Protein AF-A0ABD6EY58-F1 (afdb_monomer)

pLDDT: mean 73.28, std 9.37, range [47.41, 86.25]

Sequence (114 aa):
TVTTVSRSEKFYECCPEPYPDLKFYLHIRRRTLYYGFNLIMPCILTTMMTLLGFTLPPDAGEKITLQITVLLSICFFLSIVSEMSPPTSEAVPLLGLLLTWFILLVIQRHRSGI

Radius of gyration: 24.65 Å; Cα contacts (8 Å, |Δi|>4): 50; chains: 1; bounding box: 62×24×59 Å

Nearest PDB structures (foldseek):
  7kox-assembly1_A  TM=7.055E-01  e=1.934E-06  Homo sapiens
  8v8c-assembly1_E  TM=6.965E-01  e=2.067E-06  Homo sapiens
  8rh9-assembly1_A  TM=7.371E-01  e=2.759E-01  Homo sapiens
  8oq6-assembly1_A  TM=5.939E-01  e=2.113E-01  Homo sapiens
  8ied-assembly1_A  TM=3.066E-01  e=1.196E+00  Homo sapiens

Mean predicted aligned error: 12.39 Å

Foldseek 3Di:
DDWDWDWDWDDDPVDPDIDIDIDTDDDDDDPCVVVVVLVVVLVVVVVVLVVVLVVDDPPDPVNVVVVVVSVVVVVVSLVVVCVVDDPDVVSVVVVVVVVVVSVVVVVVVVVVVD

Solvent-accessible surface area (backbone atoms only — not comparable to full-atom values): 7000 Å² total; per-residue (Å²): 127,66,68,56,75,46,81,45,73,47,74,49,99,89,48,98,59,78,45,79,43,80,46,76,44,78,68,78,80,79,78,55,65,67,61,49,53,63,58,47,52,57,54,54,52,51,53,53,51,52,54,53,61,68,75,50,72,86,88,47,72,62,62,58,55,54,50,52,55,51,51,52,54,50,50,55,54,48,51,55,51,53,74,76,39,76,99,52,83,71,61,60,58,55,52,53,49,53,54,50,50,52,52,47,52,52,52,54,50,60,66,68,71,111

InterPro domains:
  IPR006029 Neurotransmitter-gated ion-channel transmembrane domain [PF02932] (39-106)
  IPR006201 Neurotransmitter-gated ion-channel [PTHR18945] (10-106)
  IPR036719 Neurotransmitter-gated ion-channel transmembrane domain superfamily [SSF90112] (32-106)
  IPR036734 Neurotransmitter-gated ion-channel ligand-binding domain superfamily [G3DSA:2.70.170.10] (1-32)
  IPR038050 Neuronal acetylcholine receptor [G3DSA:1.20.58.390] (33-109)

Secondary structure (DSSP, 8-state):
--EEEEEEEE--TT-SSPEEEEEEEE-----THHHHHHHHHHHHHHHHHHHHHHHS-TT-THHHHHHHHHHHHHHHHHHHHHHHS---TTHHHHHHHHHHHHHHHHHHHHHT--

Structure (mmCIF, N/CA/C/O backbone):
data_AF-A0ABD6EY58-F1
#
_entry.id   AF-A0ABD6EY58-F1
#
loop_
_atom_site.group_PDB
_atom_site.id
_atom_site.type_symbol
_atom_site.label_atom_id
_atom_site.label_alt_id
_atom_site.label_comp_id
_atom_site.label_asym_id
_atom_site.label_entity_id
_atom_site.label_seq_id
_atom_site.pdbx_PDB_ins_code
_atom_site.Cartn_x
_atom_site.Cartn_y
_atom_site.Cartn_z
_atom_site.occupancy
_atom_site.B_iso_or_equiv
_atom_site.auth_seq_id
_atom_site.auth_comp_id
_atom_site.auth_asym_id
_atom_site.auth_atom_id
_atom_site.pdbx_PDB_model_num
ATOM 1 N N . THR A 1 1 ? 8.009 -5.800 -26.352 1.00 49.69 1 THR A N 1
ATOM 2 C CA . THR A 1 1 ? 8.941 -4.856 -25.705 1.00 49.69 1 THR A CA 1
ATOM 3 C C . THR A 1 1 ? 9.647 -4.120 -26.818 1.00 49.69 1 THR A C 1
ATOM 5 O O . THR A 1 1 ? 10.316 -4.777 -27.599 1.00 49.69 1 THR A O 1
ATOM 8 N N . VAL A 1 2 ? 9.386 -2.824 -26.997 1.00 56.19 2 VAL A N 1
ATOM 9 C CA . VAL A 1 2 ? 10.031 -2.018 -28.047 1.00 56.19 2 VAL A CA 1
ATOM 10 C C . VAL A 1 2 ? 11.301 -1.435 -27.441 1.00 56.19 2 VAL A C 1
ATOM 12 O O . VAL A 1 2 ? 11.217 -0.713 -26.450 1.00 56.19 2 VAL A O 1
ATOM 15 N N . THR A 1 3 ? 12.459 -1.796 -27.986 1.00 62.47 3 THR A N 1
ATOM 16 C CA . THR A 1 3 ? 13.756 -1.217 -27.623 1.00 62.47 3 THR A CA 1
ATOM 17 C C . THR A 1 3 ? 14.144 -0.220 -28.703 1.00 62.47 3 THR A C 1
ATOM 19 O O . THR A 1 3 ? 14.640 -0.609 -29.759 1.00 62.47 3 THR A O 1
ATOM 22 N N . THR A 1 4 ? 13.868 1.063 -28.483 1.00 68.94 4 THR A N 1
ATOM 23 C CA . THR A 1 4 ? 14.364 2.127 -29.360 1.00 68.94 4 THR A CA 1
ATOM 24 C C . THR A 1 4 ? 15.864 2.291 -29.112 1.00 68.94 4 THR A C 1
ATOM 26 O O . THR A 1 4 ? 16.298 2.518 -27.981 1.00 68.94 4 THR A O 1
ATOM 29 N N . VAL A 1 5 ? 16.662 2.101 -30.165 1.00 69.56 5 VAL A N 1
ATOM 30 C CA . VAL A 1 5 ? 18.124 2.236 -30.131 1.00 69.56 5 VAL A CA 1
ATOM 31 C C . VAL A 1 5 ? 18.472 3.622 -30.652 1.00 69.56 5 VAL A C 1
ATOM 33 O O . VAL A 1 5 ? 18.242 3.913 -31.822 1.00 69.56 5 VAL A O 1
ATOM 36 N N . SER A 1 6 ? 19.006 4.482 -29.785 1.00 75.94 6 SER A N 1
ATOM 37 C CA . SER A 1 6 ? 19.521 5.794 -30.182 1.00 75.94 6 SER A CA 1
ATOM 38 C C . SER A 1 6 ? 21.044 5.739 -30.169 1.00 75.94 6 SER A C 1
ATOM 40 O O . SER A 1 6 ? 21.644 5.573 -29.105 1.00 75.94 6 SER A O 1
ATOM 42 N N . ARG A 1 7 ? 21.670 5.874 -31.343 1.00 80.12 7 ARG A N 1
ATOM 43 C CA . ARG A 1 7 ? 23.119 6.082 -31.456 1.00 80.12 7 ARG A CA 1
ATOM 44 C C . ARG A 1 7 ? 23.408 7.562 -31.224 1.00 80.12 7 ARG A C 1
ATOM 46 O O . ARG A 1 7 ? 22.807 8.411 -31.876 1.00 80.12 7 ARG A O 1
ATOM 53 N N . SER A 1 8 ? 24.291 7.852 -30.285 1.00 78.25 8 SER A N 1
ATOM 54 C CA . SER A 1 8 ? 24.808 9.183 -29.987 1.00 78.25 8 SER A CA 1
ATOM 55 C C . SER A 1 8 ? 26.334 9.118 -30.076 1.00 78.25 8 SER A C 1
ATOM 57 O O . SER A 1 8 ? 26.923 8.049 -29.937 1.00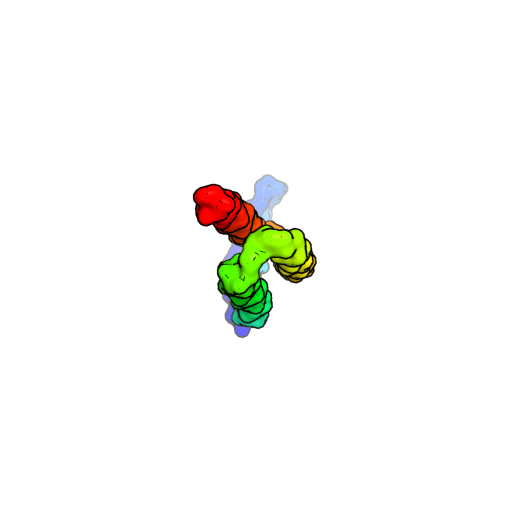 78.25 8 SER A O 1
ATOM 59 N N . GLU A 1 9 ? 26.976 10.233 -30.390 1.00 79.50 9 GLU A N 1
ATOM 60 C CA . GLU A 1 9 ? 28.432 10.356 -30.346 1.00 79.50 9 GLU A CA 1
ATOM 61 C C . GLU A 1 9 ? 28.740 11.517 -29.413 1.00 79.50 9 GLU A C 1
ATOM 63 O O . GLU A 1 9 ? 28.276 12.640 -29.630 1.00 79.50 9 GLU A O 1
ATOM 68 N 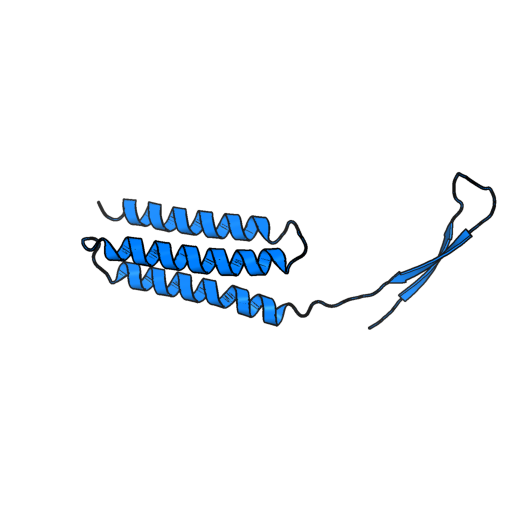N . LYS A 1 10 ? 29.454 11.231 -28.324 1.00 80.56 10 LYS A N 1
ATOM 69 C CA . LYS A 1 10 ? 29.783 12.221 -27.302 1.00 80.56 10 LYS A CA 1
ATOM 70 C C . LYS A 1 10 ? 31.275 12.505 -27.303 1.00 80.56 10 LYS A C 1
ATOM 72 O O . LYS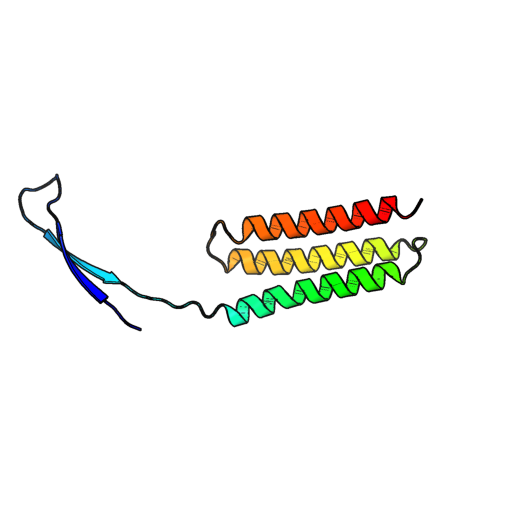 A 1 10 ? 32.097 11.592 -27.276 1.00 80.56 10 LYS A O 1
ATOM 77 N N . PHE A 1 11 ? 31.596 13.791 -27.269 1.00 81.62 11 PHE A N 1
ATOM 78 C CA . PHE A 1 11 ? 32.918 14.275 -26.901 1.00 81.62 11 PHE A CA 1
ATOM 79 C C . PHE A 1 11 ? 32.957 14.473 -25.391 1.00 81.62 11 PHE A C 1
ATOM 81 O O . PHE A 1 11 ? 32.086 15.136 -24.823 1.00 81.62 11 PHE A O 1
ATOM 88 N N . TYR A 1 12 ? 33.948 13.870 -24.746 1.00 81.88 12 TYR A N 1
ATOM 89 C CA . TYR A 1 12 ? 34.188 14.027 -23.318 1.00 81.88 12 TYR A CA 1
ATOM 90 C C . TYR A 1 12 ? 35.288 15.065 -23.103 1.00 81.88 12 TYR A C 1
ATOM 92 O O . TYR A 1 12 ? 36.241 15.123 -23.870 1.00 81.88 12 TYR A O 1
ATOM 100 N N . GLU A 1 13 ? 35.188 15.856 -22.034 1.00 80.81 13 GLU A N 1
ATOM 101 C CA . GLU A 1 13 ? 36.163 16.915 -21.713 1.00 80.81 13 GLU A CA 1
ATOM 102 C C . GLU A 1 13 ? 37.604 16.395 -21.550 1.00 80.81 13 GLU A C 1
ATOM 104 O O . GLU A 1 13 ? 38.553 17.167 -21.646 1.00 80.81 13 GLU A O 1
ATOM 109 N N . CYS A 1 14 ? 37.784 15.089 -21.329 1.00 83.44 14 CYS A N 1
ATOM 110 C CA . CYS A 1 14 ? 39.092 14.471 -21.145 1.00 83.44 14 CYS A CA 1
ATOM 111 C C . CYS A 1 14 ? 39.874 14.214 -22.444 1.00 83.44 14 CYS A C 1
ATOM 113 O O . CYS A 1 14 ? 41.098 14.116 -22.368 1.00 83.44 14 CYS A O 1
ATOM 115 N N . CYS A 1 15 ? 39.225 14.068 -23.611 1.00 79.00 15 CYS A N 1
ATOM 116 C CA . CYS A 1 15 ? 39.907 13.697 -24.860 1.00 79.00 15 CYS A CA 1
ATOM 117 C C . CYS A 1 15 ? 39.228 14.290 -26.114 1.00 79.00 15 CYS A C 1
ATOM 119 O O . CYS A 1 15 ? 37.999 14.333 -26.180 1.00 79.00 15 CYS A O 1
ATOM 121 N N . PRO A 1 16 ? 40.004 14.686 -27.142 1.00 78.88 16 PRO A N 1
ATOM 122 C CA . PRO A 1 16 ? 39.492 15.247 -28.391 1.00 78.88 16 PRO A CA 1
ATOM 123 C C . PRO A 1 16 ? 39.013 14.191 -29.403 1.00 78.88 16 PRO A C 1
ATOM 125 O O . PRO A 1 16 ? 38.769 14.544 -30.553 1.00 78.88 16 PRO A O 1
ATOM 128 N N . GLU A 1 17 ? 38.886 12.912 -29.033 1.00 81.69 17 GLU A N 1
ATOM 129 C CA . GLU A 1 17 ? 38.304 11.884 -29.905 1.00 81.69 17 GLU A CA 1
ATOM 130 C C . GLU A 1 17 ? 36.803 11.647 -29.617 1.00 81.69 17 GLU A C 1
ATOM 132 O O . GLU A 1 17 ? 36.400 11.589 -28.450 1.00 81.69 17 GLU A O 1
ATOM 137 N N . PRO A 1 18 ? 35.957 11.472 -30.655 1.00 81.88 18 PRO A N 1
ATOM 138 C CA . PRO A 1 18 ? 34.547 11.128 -30.484 1.00 81.88 18 PRO A CA 1
ATOM 139 C C . PRO A 1 18 ? 34.375 9.678 -30.018 1.00 81.88 18 PRO A C 1
ATOM 141 O O . PRO A 1 18 ? 34.826 8.746 -30.687 1.00 81.88 18 PRO A O 1
ATOM 144 N N . TYR A 1 19 ? 33.643 9.476 -28.919 1.00 81.25 19 TYR A N 1
ATOM 145 C CA . TYR A 1 19 ? 33.276 8.143 -28.437 1.00 81.25 19 TYR A CA 1
ATOM 146 C C . TYR A 1 19 ? 31.808 7.840 -28.788 1.00 81.25 19 TYR A C 1
ATOM 148 O O . TYR A 1 19 ? 30.911 8.566 -28.343 1.00 81.25 19 TYR A O 1
ATOM 156 N N . PRO A 1 20 ? 31.525 6.786 -29.579 1.00 82.56 20 PRO A N 1
ATOM 157 C CA . PRO A 1 20 ? 30.157 6.404 -29.908 1.00 82.56 20 PRO A CA 1
ATOM 158 C C . PRO A 1 20 ? 29.464 5.729 -28.716 1.00 82.56 20 PRO A C 1
ATOM 160 O O . PRO A 1 20 ? 29.939 4.720 -28.196 1.00 82.56 20 PRO A O 1
ATOM 163 N N . ASP A 1 21 ? 28.305 6.255 -28.315 1.00 80.44 21 ASP A N 1
ATOM 164 C CA . ASP A 1 21 ? 27.440 5.707 -27.275 1.00 80.44 21 ASP A CA 1
ATOM 165 C C . ASP A 1 21 ? 26.124 5.152 -27.853 1.00 80.44 21 ASP A C 1
ATOM 167 O O . ASP A 1 21 ? 25.387 5.811 -28.588 1.00 80.44 21 ASP A O 1
ATOM 171 N N . LEU A 1 22 ? 25.811 3.899 -27.515 1.00 83.75 22 LEU A N 1
ATOM 172 C CA . LEU A 1 22 ? 24.558 3.235 -27.883 1.00 83.75 22 LEU A CA 1
ATOM 173 C C . LEU A 1 22 ? 23.626 3.223 -26.671 1.00 83.75 22 LEU A C 1
ATOM 175 O O . LEU A 1 22 ? 23.871 2.513 -25.695 1.00 83.75 22 LEU A O 1
ATOM 179 N N . LYS A 1 23 ? 22.541 4.000 -26.731 1.00 81.12 23 LYS A N 1
ATOM 180 C CA . LYS A 1 23 ? 21.521 4.029 -25.678 1.00 81.12 23 LYS A CA 1
ATOM 181 C C . LYS A 1 23 ? 20.339 3.152 -26.057 1.00 81.12 23 LYS A C 1
ATOM 183 O O . LYS A 1 23 ? 19.669 3.392 -27.063 1.00 81.12 23 LYS A O 1
ATOM 188 N N . PHE A 1 24 ? 20.063 2.166 -25.212 1.00 81.06 24 PHE A N 1
ATOM 189 C CA . PHE A 1 24 ? 18.914 1.277 -25.334 1.00 81.06 24 PHE A CA 1
ATOM 190 C C . PHE A 1 24 ? 17.813 1.735 -24.378 1.00 81.06 24 PHE A C 1
ATOM 192 O O . PHE A 1 24 ? 17.990 1.703 -23.160 1.00 81.06 24 PHE A O 1
ATOM 199 N N . TYR A 1 25 ? 16.667 2.148 -24.915 1.00 75.19 25 TYR A N 1
ATOM 200 C CA . TYR A 1 25 ? 15.513 2.522 -24.099 1.00 75.19 25 TYR A CA 1
ATOM 201 C C . TYR A 1 25 ? 14.594 1.314 -23.909 1.00 75.19 25 TYR A C 1
ATOM 203 O O . TYR A 1 25 ? 13.937 0.852 -24.841 1.00 75.19 25 TYR A O 1
ATOM 211 N N . LEU A 1 26 ? 14.557 0.785 -22.684 1.00 74.81 26 LEU A N 1
ATOM 212 C CA . LEU A 1 26 ? 13.678 -0.315 -22.290 1.00 74.81 26 LEU A CA 1
ATOM 213 C C . LEU A 1 26 ? 12.380 0.240 -21.696 1.00 74.81 26 LEU A C 1
ATOM 215 O O . LEU A 1 26 ? 12.324 0.638 -20.533 1.00 74.81 26 LEU A O 1
ATOM 219 N N . HIS A 1 27 ? 11.302 0.223 -22.481 1.00 70.06 27 HIS A N 1
ATOM 220 C CA . HIS A 1 27 ? 9.966 0.526 -21.970 1.00 70.06 27 HIS A CA 1
ATOM 221 C C . HIS A 1 27 ? 9.393 -0.680 -21.209 1.00 70.06 27 HIS A C 1
ATOM 223 O O . HIS A 1 27 ? 8.755 -1.565 -21.785 1.00 70.06 27 HIS A O 1
ATOM 229 N N . ILE A 1 28 ? 9.622 -0.714 -19.893 1.00 71.25 28 ILE A N 1
ATOM 230 C CA . ILE A 1 28 ? 9.059 -1.714 -18.978 1.00 71.25 28 ILE A CA 1
ATOM 231 C C . ILE A 1 28 ? 7.697 -1.213 -18.481 1.00 71.25 28 ILE A C 1
ATOM 233 O O . ILE A 1 28 ? 7.614 -0.246 -17.725 1.00 71.25 28 ILE A O 1
ATOM 237 N N . ARG A 1 29 ? 6.604 -1.875 -18.881 1.00 66.06 29 ARG A N 1
ATOM 238 C CA . ARG A 1 29 ? 5.261 -1.566 -18.366 1.00 66.06 29 ARG A CA 1
ATOM 239 C C . ARG A 1 29 ? 5.012 -2.364 -17.082 1.00 66.06 29 ARG A C 1
ATOM 241 O O . ARG A 1 29 ? 4.811 -3.576 -17.144 1.00 66.06 29 ARG A O 1
ATOM 248 N N . ARG A 1 30 ? 4.996 -1.705 -15.918 1.00 64.94 30 ARG A N 1
ATOM 249 C CA . ARG A 1 30 ? 4.563 -2.338 -14.658 1.00 64.94 30 ARG A CA 1
ATOM 250 C C . ARG A 1 30 ? 3.077 -2.700 -14.754 1.00 64.94 30 ARG A C 1
ATOM 252 O O . ARG A 1 30 ? 2.242 -1.827 -14.976 1.00 64.94 30 ARG A O 1
ATOM 259 N N . ARG A 1 31 ? 2.728 -3.979 -14.574 1.00 63.25 31 ARG A N 1
ATOM 260 C CA . ARG A 1 31 ? 1.334 -4.405 -14.364 1.00 63.25 31 ARG A CA 1
ATOM 261 C C . ARG A 1 31 ? 0.973 -4.182 -12.893 1.00 63.25 31 ARG A C 1
ATOM 263 O O . ARG A 1 31 ? 1.090 -5.084 -12.075 1.00 63.25 31 ARG A O 1
ATOM 270 N N . THR A 1 32 ? 0.556 -2.963 -12.561 1.00 60.59 32 THR A N 1
ATOM 271 C CA . THR A 1 32 ? 0.210 -2.530 -11.194 1.00 60.59 32 THR A CA 1
ATOM 272 C C . THR A 1 32 ? -1.092 -3.128 -10.657 1.00 60.59 32 THR A C 1
ATOM 274 O O . THR A 1 32 ? -1.364 -2.984 -9.474 1.00 60.59 32 THR A O 1
ATOM 277 N N . LEU A 1 33 ? -1.885 -3.825 -11.480 1.00 61.72 33 LEU A N 1
ATOM 278 C CA . LEU A 1 33 ? -3.199 -4.355 -11.089 1.00 61.72 33 LEU A CA 1
ATOM 279 C C . LEU A 1 33 ? -3.148 -5.303 -9.882 1.00 61.72 33 LEU A C 1
ATOM 281 O O . LEU A 1 33 ? -3.998 -5.199 -9.005 1.00 61.72 33 LEU A O 1
ATOM 285 N N . TYR A 1 34 ? -2.145 -6.181 -9.801 1.00 64.94 34 TYR A N 1
ATOM 286 C CA . TYR A 1 34 ? -2.025 -7.126 -8.682 1.00 64.94 34 TYR A CA 1
ATOM 287 C C . TYR A 1 34 ? -1.627 -6.418 -7.375 1.00 64.94 34 TYR A C 1
ATOM 289 O O . TYR A 1 34 ? -2.163 -6.708 -6.310 1.00 64.94 34 TYR A O 1
ATOM 297 N N . TYR A 1 35 ? -0.746 -5.415 -7.470 1.00 68.00 35 TYR A N 1
ATOM 298 C CA . TYR A 1 35 ? -0.377 -4.548 -6.345 1.00 68.00 35 TYR A CA 1
ATOM 299 C C . TYR A 1 35 ? -1.531 -3.638 -5.903 1.00 68.00 35 TYR A C 1
ATOM 301 O O . TYR A 1 35 ? -1.731 -3.432 -4.711 1.00 68.00 35 TYR A O 1
ATOM 309 N N . GLY A 1 36 ? -2.315 -3.128 -6.853 1.00 71.00 36 GLY A N 1
ATOM 310 C CA . GLY A 1 36 ? -3.500 -2.316 -6.588 1.00 71.00 36 GLY A CA 1
ATOM 311 C C . GLY A 1 36 ? -4.590 -3.105 -5.866 1.00 71.00 36 GLY A C 1
ATOM 312 O O . GLY A 1 36 ? -5.136 -2.616 -4.886 1.00 71.00 36 GLY A O 1
ATOM 313 N N . PHE A 1 37 ? -4.852 -4.351 -6.272 1.00 77.19 37 PHE A N 1
ATOM 314 C CA . PHE A 1 37 ? -5.775 -5.240 -5.552 1.00 77.19 37 PHE A CA 1
ATOM 315 C C . PHE A 1 37 ? -5.334 -5.492 -4.108 1.00 77.19 37 PHE A C 1
ATOM 317 O O . PHE A 1 37 ? -6.142 -5.406 -3.184 1.00 77.19 37 PHE A O 1
ATOM 324 N N . ASN A 1 38 ? -4.036 -5.717 -3.914 1.00 75.38 38 ASN A N 1
ATOM 325 C CA . ASN A 1 38 ? -3.420 -5.859 -2.601 1.00 75.38 38 ASN A CA 1
ATOM 326 C C . ASN A 1 38 ? -3.597 -4.598 -1.725 1.00 75.38 38 ASN A C 1
ATOM 328 O O . ASN A 1 38 ? -3.811 -4.725 -0.527 1.00 75.38 38 ASN A O 1
ATOM 332 N N . LEU A 1 39 ? -3.612 -3.395 -2.310 1.00 75.19 39 LEU A N 1
ATOM 333 C CA . LEU A 1 39 ? -3.908 -2.132 -1.613 1.00 75.19 39 LEU A CA 1
ATOM 334 C C . LEU A 1 39 ? -5.410 -1.875 -1.377 1.00 75.19 39 LEU A C 1
ATOM 336 O O . LEU A 1 39 ? -5.764 -1.135 -0.465 1.00 75.19 39 LEU A O 1
ATOM 340 N N . ILE A 1 40 ? -6.309 -2.480 -2.155 1.00 80.62 40 ILE A N 1
ATOM 341 C CA . ILE A 1 40 ? -7.766 -2.328 -1.982 1.00 80.62 40 ILE A CA 1
ATOM 342 C C . ILE A 1 40 ? -8.275 -3.138 -0.779 1.00 80.62 40 ILE A C 1
ATOM 344 O O . ILE A 1 40 ? -9.155 -2.674 -0.052 1.00 80.62 40 ILE A O 1
ATOM 348 N N . MET A 1 41 ? -7.696 -4.315 -0.522 1.00 82.31 41 MET A N 1
ATOM 349 C CA . MET A 1 41 ? -8.046 -5.162 0.628 1.00 82.31 41 MET A CA 1
ATOM 350 C C . MET A 1 41 ? -7.985 -4.433 1.990 1.00 82.31 41 MET A C 1
ATOM 352 O O . MET A 1 41 ? -8.981 -4.477 2.717 1.00 82.31 41 MET A O 1
ATOM 356 N N . PRO A 1 42 ? -6.906 -3.707 2.354 1.00 80.19 42 PRO A N 1
ATOM 357 C CA . PRO A 1 42 ? -6.853 -2.969 3.618 1.00 80.19 42 PRO A CA 1
ATOM 358 C C . PRO A 1 42 ? -7.870 -1.815 3.699 1.00 80.19 42 PRO A C 1
ATOM 360 O O . PRO A 1 42 ? -8.358 -1.512 4.791 1.00 80.19 42 PRO A O 1
ATOM 363 N N . CYS A 1 43 ? -8.265 -1.212 2.571 1.00 79.38 43 CYS A N 1
ATOM 364 C CA . CYS A 1 43 ? -9.319 -0.190 2.540 1.00 79.38 43 CYS A CA 1
ATOM 365 C C . CYS A 1 43 ? -10.707 -0.775 2.859 1.00 79.38 43 CYS A C 1
ATOM 367 O O . CYS A 1 43 ? -11.483 -0.176 3.610 1.00 79.38 43 CYS A O 1
ATOM 369 N N . ILE A 1 44 ? -11.018 -1.966 2.340 1.00 84.69 44 ILE A N 1
ATOM 370 C CA . ILE A 1 44 ? -12.275 -2.666 2.651 1.00 84.69 44 ILE A CA 1
ATOM 371 C C . ILE A 1 44 ? -12.296 -3.099 4.126 1.00 84.69 44 ILE A C 1
ATOM 373 O O . ILE A 1 44 ? -13.303 -2.929 4.811 1.00 84.69 44 ILE A O 1
ATOM 377 N N . LEU A 1 45 ? -11.168 -3.589 4.653 1.00 83.81 45 LEU A N 1
ATOM 378 C CA . LEU A 1 45 ? -11.046 -3.951 6.070 1.00 83.81 45 LEU A CA 1
ATOM 379 C C . LEU A 1 45 ? -11.275 -2.743 6.987 1.00 83.81 45 LEU A C 1
ATOM 381 O O . LEU A 1 45 ? -12.053 -2.820 7.935 1.00 83.81 45 LEU A O 1
ATOM 385 N N . THR A 1 46 ? -10.661 -1.605 6.665 1.00 81.69 46 THR A N 1
ATOM 386 C CA . THR A 1 46 ? -10.813 -0.351 7.418 1.00 81.69 46 THR A CA 1
ATOM 387 C C . THR A 1 46 ? -12.268 0.122 7.469 1.00 81.69 46 THR A C 1
ATOM 389 O O . THR A 1 46 ? -12.783 0.480 8.532 1.00 81.69 46 THR A O 1
ATOM 392 N N . THR A 1 47 ? -12.955 0.109 6.326 1.00 82.50 47 THR A N 1
ATOM 393 C CA . THR A 1 47 ? -14.355 0.551 6.231 1.00 82.50 47 THR A CA 1
ATOM 394 C C . THR A 1 47 ? -15.301 -0.379 6.990 1.00 82.50 47 THR A C 1
ATOM 396 O O . THR A 1 47 ? -16.130 0.104 7.761 1.00 82.50 47 THR A O 1
ATOM 399 N N . MET A 1 48 ? -15.120 -1.698 6.884 1.00 84.75 48 MET A N 1
ATOM 400 C CA . MET A 1 48 ? -15.889 -2.677 7.664 1.00 84.75 48 MET A CA 1
ATOM 401 C C . MET A 1 48 ? -15.679 -2.524 9.174 1.00 84.75 48 MET A C 1
ATOM 403 O O . MET A 1 48 ? -16.642 -2.535 9.938 1.00 84.75 48 MET A O 1
ATOM 407 N N . MET A 1 49 ? -14.437 -2.318 9.619 1.00 79.00 49 MET A N 1
ATOM 408 C CA . MET A 1 49 ? -14.127 -2.121 11.042 1.00 79.00 49 MET A CA 1
ATOM 409 C C . MET A 1 49 ? -14.686 -0.808 11.588 1.00 79.00 49 MET A C 1
ATOM 411 O O . MET A 1 49 ? -15.089 -0.735 12.749 1.00 79.00 49 MET A O 1
ATOM 415 N N . THR A 1 50 ? -14.756 0.226 10.749 1.00 76.81 50 THR A N 1
ATOM 416 C CA . THR A 1 50 ? -15.395 1.498 11.099 1.00 76.81 50 THR A CA 1
ATOM 417 C C . THR A 1 50 ? -16.894 1.301 11.325 1.00 76.81 50 THR A C 1
ATOM 419 O O . THR A 1 50 ? -17.411 1.745 12.348 1.00 76.81 50 THR A O 1
ATOM 422 N N . LEU A 1 51 ? -17.575 0.565 10.438 1.00 79.62 51 LEU A N 1
ATOM 423 C CA . LEU A 1 51 ? -18.997 0.222 10.582 1.00 79.62 51 LEU A CA 1
ATOM 424 C C . LEU A 1 51 ? -19.264 -0.617 11.842 1.00 79.62 51 LEU A C 1
ATOM 426 O O . LEU A 1 51 ? -20.146 -0.274 12.627 1.00 79.62 51 LEU A O 1
ATOM 430 N N . LEU A 1 52 ? -18.450 -1.647 12.091 1.00 77.62 52 LEU A N 1
ATOM 431 C CA . LEU A 1 52 ? -18.539 -2.476 13.301 1.00 77.62 52 LEU A CA 1
ATOM 432 C C . LEU A 1 52 ? -18.301 -1.663 14.587 1.00 77.62 52 LEU A C 1
ATOM 434 O O . LEU A 1 52 ? -18.966 -1.868 15.604 1.00 77.62 52 LEU A O 1
ATOM 438 N N . GLY A 1 53 ? -17.396 -0.682 14.533 1.00 74.62 53 GLY A N 1
ATOM 439 C CA . GLY A 1 53 ? -17.136 0.255 15.625 1.00 74.62 53 GLY A CA 1
ATOM 440 C C . GLY A 1 53 ? -18.267 1.259 15.890 1.00 74.62 53 GLY A C 1
ATOM 441 O O . GLY A 1 53 ? -18.271 1.900 16.944 1.00 74.62 53 GLY A O 1
ATOM 442 N N . PHE A 1 54 ? -19.225 1.427 14.976 1.00 69.56 54 PHE A N 1
ATOM 443 C CA . PHE A 1 54 ? -20.454 2.183 15.235 1.00 69.56 54 PHE A CA 1
ATOM 444 C C . PHE A 1 54 ? -21.543 1.320 15.871 1.00 69.56 54 PHE A C 1
ATOM 446 O O . PHE A 1 54 ? -22.301 1.832 16.689 1.00 69.56 54 PHE A O 1
ATOM 453 N N . THR A 1 55 ? -21.594 0.030 15.539 1.00 71.00 55 THR A N 1
ATOM 454 C CA . THR A 1 55 ? -22.600 -0.900 16.072 1.00 71.00 55 THR A CA 1
ATOM 455 C C . THR A 1 55 ? -22.337 -1.359 17.508 1.00 71.00 55 THR A C 1
ATOM 457 O O . THR A 1 55 ? -23.268 -1.824 18.158 1.00 71.00 55 THR A O 1
ATOM 460 N N . LEU A 1 56 ? -21.106 -1.225 18.022 1.00 65.88 56 LEU A N 1
ATOM 461 C CA . LEU A 1 56 ? -20.749 -1.655 19.379 1.00 65.88 56 LEU A CA 1
ATOM 462 C C . LEU A 1 56 ? -20.730 -0.465 20.369 1.00 65.88 56 LEU A C 1
ATOM 464 O O . LEU A 1 56 ? -19.985 0.495 20.128 1.00 65.88 56 LEU A O 1
ATOM 468 N N . PRO A 1 57 ? -21.519 -0.492 21.467 1.00 63.50 57 PRO A N 1
ATOM 469 C CA . PRO A 1 57 ? -21.550 0.586 22.454 1.00 63.50 57 PRO A CA 1
ATOM 470 C C . PRO A 1 57 ? -20.184 0.764 23.154 1.00 63.50 57 PRO A C 1
ATOM 472 O O . PRO A 1 57 ? -19.456 -0.210 23.354 1.00 63.50 57 PRO A O 1
ATOM 475 N N . PRO A 1 58 ? -19.806 2.010 23.499 1.00 59.81 58 PRO A N 1
ATOM 476 C CA . PRO A 1 58 ? -18.451 2.398 23.909 1.00 59.81 58 PRO A CA 1
ATOM 477 C C . PRO A 1 58 ? -18.008 1.917 25.302 1.00 59.81 58 PRO A C 1
ATOM 479 O O . PRO A 1 58 ? -16.849 2.129 25.649 1.00 59.81 58 PRO A O 1
ATOM 482 N N . ASP A 1 59 ? -18.875 1.255 26.071 1.00 61.44 59 ASP A N 1
ATOM 483 C CA . ASP A 1 59 ? -18.576 0.814 27.443 1.00 61.44 59 ASP A CA 1
ATOM 484 C C . ASP A 1 59 ? -17.694 -0.445 27.521 1.00 61.44 59 ASP A C 1
ATOM 486 O O . ASP A 1 59 ? -17.155 -0.766 28.580 1.00 61.44 59 ASP A O 1
ATOM 490 N N . ALA A 1 60 ? -17.490 -1.151 26.404 1.00 61.59 60 ALA A N 1
ATOM 491 C CA . ALA A 1 60 ? -16.579 -2.289 26.334 1.00 61.59 60 ALA A CA 1
ATOM 492 C C . ALA A 1 60 ? -15.207 -1.852 25.790 1.00 61.59 60 ALA A C 1
ATOM 494 O O . ALA A 1 60 ? -15.057 -1.539 24.604 1.00 61.59 60 ALA A O 1
ATOM 495 N N . GLY A 1 61 ? -14.171 -1.897 26.638 1.00 64.62 61 GLY A N 1
ATOM 496 C CA . GLY A 1 61 ? -12.771 -1.637 26.254 1.00 64.62 61 GLY A CA 1
ATOM 497 C C . GLY A 1 61 ? -12.259 -2.500 25.085 1.00 64.62 61 GLY A C 1
ATOM 498 O O . GLY A 1 61 ? -11.274 -2.150 24.434 1.00 64.62 61 GLY A O 1
ATOM 499 N N . GLU A 1 62 ? -12.974 -3.574 24.746 1.00 72.00 62 GLU A N 1
ATOM 500 C CA . GLU A 1 62 ? -12.735 -4.435 23.583 1.00 72.00 62 GLU A CA 1
ATOM 501 C C . GLU A 1 62 ? -12.733 -3.675 22.246 1.00 72.00 62 GLU A C 1
ATOM 503 O O . GLU A 1 62 ? -11.955 -4.008 21.350 1.00 72.00 62 GLU A O 1
ATOM 508 N N . LYS A 1 63 ? -13.523 -2.599 22.110 1.00 74.81 63 LYS A N 1
ATOM 509 C CA . LYS A 1 63 ? -13.586 -1.795 20.876 1.00 74.81 63 LYS A CA 1
ATOM 510 C C . LYS A 1 63 ? -12.239 -1.167 20.504 1.00 74.81 63 LYS A C 1
ATOM 512 O O . LYS A 1 63 ? -11.913 -1.061 19.321 1.00 74.81 63 LYS A O 1
ATOM 517 N N . ILE A 1 64 ? -11.465 -0.731 21.498 1.00 76.56 64 ILE A N 1
ATOM 518 C CA . ILE A 1 64 ? -10.165 -0.079 21.285 1.00 76.56 64 ILE A CA 1
ATOM 519 C C . ILE A 1 64 ? -9.120 -1.131 20.904 1.00 76.56 64 ILE A C 1
ATOM 521 O O . ILE A 1 64 ? -8.382 -0.947 19.936 1.00 76.56 64 ILE A O 1
ATOM 525 N N . THR A 1 65 ? -9.112 -2.266 21.604 1.00 82.94 65 THR A N 1
ATOM 526 C CA . THR A 1 65 ? -8.215 -3.393 21.321 1.00 82.94 65 THR A CA 1
ATOM 527 C C . THR A 1 65 ? -8.413 -3.933 19.901 1.00 82.94 65 THR A C 1
ATOM 529 O O . THR A 1 65 ? -7.432 -4.136 19.184 1.00 82.94 65 THR A O 1
ATOM 532 N N . LEU A 1 66 ? -9.663 -4.075 19.441 1.00 81.62 66 LEU A N 1
ATOM 533 C CA . LEU A 1 66 ? -9.968 -4.474 18.061 1.00 81.62 66 LEU A CA 1
ATOM 534 C C . 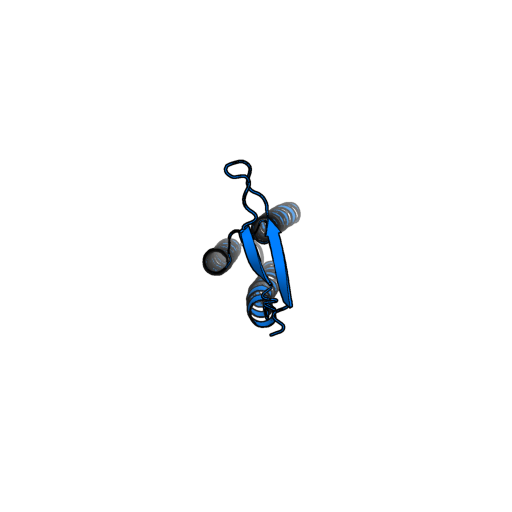LEU A 1 66 ? -9.370 -3.495 17.036 1.00 81.62 66 LEU A C 1
ATOM 536 O O . LEU A 1 66 ? -8.692 -3.920 16.103 1.00 81.62 66 L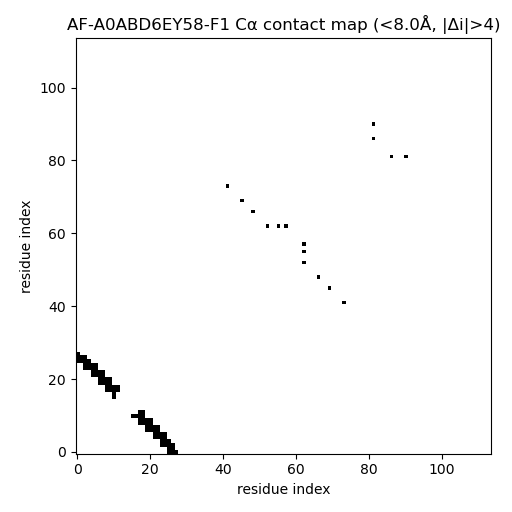EU A O 1
ATOM 540 N N . GLN A 1 67 ? -9.530 -2.185 17.238 1.00 78.38 67 GLN A N 1
ATOM 541 C CA . GLN A 1 67 ? -8.972 -1.173 16.331 1.00 78.38 67 GLN A CA 1
ATOM 542 C C . GLN A 1 67 ? -7.432 -1.186 16.293 1.00 78.38 67 GLN A C 1
ATOM 544 O O . GLN A 1 67 ? -6.846 -1.072 15.218 1.00 78.38 67 GLN A O 1
ATOM 549 N N . ILE A 1 68 ? -6.764 -1.390 17.435 1.00 83.25 68 ILE A N 1
ATOM 550 C CA . ILE A 1 68 ? -5.293 -1.470 17.506 1.00 83.25 68 ILE A CA 1
ATOM 551 C C . ILE A 1 68 ? -4.766 -2.690 16.738 1.00 83.25 68 ILE A C 1
ATOM 553 O O . ILE A 1 68 ? -3.803 -2.570 15.981 1.00 83.25 68 ILE A O 1
ATOM 557 N N . THR A 1 69 ? -5.401 -3.857 16.884 1.00 85.81 69 THR A N 1
ATOM 558 C CA . THR A 1 69 ? -4.979 -5.074 16.162 1.00 85.81 69 THR A CA 1
ATOM 559 C C . THR A 1 69 ? -5.129 -4.940 14.643 1.00 85.81 69 THR A C 1
ATOM 561 O O . THR A 1 69 ? -4.255 -5.380 13.894 1.00 85.81 69 THR A O 1
ATOM 564 N N . VAL A 1 70 ? -6.183 -4.261 14.180 1.00 82.62 70 VAL A N 1
ATOM 565 C CA . VAL A 1 70 ? -6.414 -3.969 12.756 1.00 82.62 70 VAL A CA 1
ATOM 566 C C . VAL A 1 70 ? -5.362 -3.001 12.217 1.00 82.62 70 VAL A C 1
ATOM 568 O O . VAL A 1 70 ? -4.773 -3.266 11.169 1.00 82.62 70 VAL A O 1
ATOM 571 N N . LEU A 1 71 ? -5.076 -1.918 12.947 1.00 80.94 71 LEU A N 1
ATOM 572 C CA . LEU A 1 71 ? -4.012 -0.975 12.595 1.00 80.94 71 LEU A CA 1
ATOM 573 C C . LEU A 1 71 ? -2.657 -1.679 12.478 1.00 80.94 71 LEU A C 1
ATOM 575 O O . LEU A 1 71 ? -1.946 -1.473 11.498 1.00 80.94 71 LEU A O 1
ATOM 579 N N . LEU A 1 72 ? -2.323 -2.557 13.429 1.00 86.00 72 LEU A N 1
ATOM 580 C CA . LEU A 1 72 ? -1.075 -3.319 13.410 1.00 86.00 72 LEU A CA 1
ATOM 581 C C . LEU A 1 72 ? -0.980 -4.241 12.182 1.00 86.00 72 LEU A C 1
ATOM 583 O O . LEU A 1 72 ? 0.064 -4.294 11.533 1.00 86.00 72 LEU A O 1
ATOM 587 N N . SER A 1 73 ? -2.072 -4.930 11.832 1.00 86.25 73 SER A N 1
ATOM 588 C CA . SER A 1 73 ? -2.138 -5.796 10.648 1.00 86.25 73 SER A CA 1
ATOM 589 C C . SER A 1 73 ? -1.941 -5.010 9.346 1.00 86.25 73 SER A C 1
ATOM 591 O O . SER A 1 73 ? -1.162 -5.421 8.483 1.00 86.25 73 SER A O 1
ATOM 593 N N . ILE A 1 74 ? -2.582 -3.841 9.236 1.00 80.75 74 ILE A N 1
ATOM 594 C CA . ILE A 1 74 ? -2.430 -2.935 8.093 1.00 80.75 74 ILE A CA 1
ATOM 595 C C . ILE A 1 74 ? -0.983 -2.431 8.005 1.00 80.75 74 ILE A C 1
ATOM 597 O O . ILE A 1 74 ? -0.383 -2.504 6.935 1.00 80.75 74 ILE A O 1
ATOM 601 N N . CYS A 1 75 ? -0.381 -2.005 9.120 1.00 81.81 75 CYS A N 1
ATOM 602 C CA . CYS A 1 75 ? 1.021 -1.583 9.167 1.00 81.81 75 CYS A CA 1
ATOM 603 C C . CYS A 1 75 ? 1.985 -2.686 8.708 1.00 81.81 75 CYS A C 1
ATOM 605 O O . CYS A 1 75 ? 2.886 -2.408 7.925 1.00 81.81 75 CYS A O 1
ATOM 607 N N . PHE A 1 76 ? 1.788 -3.936 9.135 1.00 86.06 76 PHE A N 1
ATOM 608 C CA . PHE A 1 76 ? 2.652 -5.050 8.732 1.00 86.06 76 PHE A CA 1
ATOM 609 C C . PHE A 1 76 ? 2.575 -5.326 7.224 1.00 86.06 76 PHE A C 1
ATOM 611 O O . PHE A 1 76 ? 3.595 -5.507 6.558 1.00 86.06 76 PHE A O 1
ATOM 618 N N . PHE A 1 77 ? 1.364 -5.290 6.664 1.00 81.00 77 PHE A N 1
ATOM 619 C CA . PHE A 1 77 ? 1.153 -5.415 5.224 1.00 81.00 77 PHE A CA 1
ATOM 620 C C . PHE A 1 77 ? 1.849 -4.295 4.441 1.00 81.00 77 PHE A C 1
ATOM 622 O O . PHE A 1 77 ? 2.483 -4.530 3.412 1.00 81.00 77 PHE A O 1
ATOM 629 N N . LEU A 1 78 ? 1.759 -3.071 4.955 1.00 76.06 78 LEU A N 1
ATOM 630 C CA . LEU A 1 78 ? 2.395 -1.904 4.365 1.00 76.06 78 LEU A CA 1
ATOM 631 C C . LEU A 1 78 ? 3.924 -1.964 4.441 1.00 76.06 78 LEU A C 1
ATOM 633 O O . LEU A 1 78 ? 4.574 -1.586 3.469 1.00 76.06 78 LEU A O 1
ATOM 637 N N . SER A 1 79 ? 4.499 -2.486 5.529 1.00 81.56 79 SER A N 1
ATOM 638 C CA . SER A 1 79 ? 5.945 -2.715 5.640 1.00 81.56 79 SER A CA 1
ATOM 639 C C . SER A 1 79 ? 6.443 -3.657 4.546 1.00 81.56 79 SER A C 1
ATOM 641 O O . SER A 1 79 ? 7.381 -3.311 3.831 1.00 81.56 79 SER A O 1
ATOM 643 N N . ILE A 1 80 ? 5.751 -4.779 4.320 1.00 81.50 80 ILE A N 1
ATOM 644 C CA . ILE A 1 80 ? 6.083 -5.718 3.237 1.00 81.50 80 ILE A CA 1
ATOM 645 C C . ILE A 1 80 ? 5.988 -5.025 1.873 1.00 81.50 80 ILE A C 1
ATOM 647 O O . ILE A 1 80 ? 6.871 -5.165 1.032 1.00 81.50 80 ILE A O 1
ATOM 651 N N . VAL A 1 81 ? 4.936 -4.239 1.631 1.00 76.31 81 VAL A N 1
ATOM 652 C CA . VAL A 1 81 ? 4.800 -3.487 0.373 1.00 76.31 81 VAL A CA 1
ATOM 653 C C . VAL A 1 81 ? 5.938 -2.479 0.195 1.00 76.31 81 VAL A C 1
ATOM 655 O O . VAL A 1 81 ? 6.435 -2.339 -0.922 1.00 76.31 81 VAL A O 1
ATOM 658 N N . SER A 1 82 ? 6.367 -1.820 1.275 1.00 73.12 82 SER A N 1
ATOM 659 C CA . SER A 1 82 ? 7.447 -0.831 1.253 1.00 73.12 82 SER A CA 1
ATOM 660 C C . SER A 1 82 ? 8.804 -1.446 0.918 1.00 73.12 82 SER A C 1
ATOM 662 O O . SER A 1 82 ? 9.552 -0.851 0.151 1.00 73.12 82 SER A O 1
ATOM 664 N N . GLU A 1 83 ? 9.082 -2.658 1.403 1.00 72.94 83 GLU A N 1
ATOM 665 C CA . GLU A 1 83 ? 10.312 -3.399 1.096 1.00 72.94 83 GLU A CA 1
ATOM 666 C C . GLU A 1 83 ? 10.345 -3.875 -0.361 1.00 72.94 83 GLU A C 1
ATOM 668 O O . GLU A 1 83 ? 11.401 -3.926 -0.989 1.00 72.94 83 GLU A O 1
ATOM 673 N N . MET A 1 84 ? 9.179 -4.198 -0.924 1.00 70.88 84 MET A N 1
ATOM 674 C CA . MET A 1 84 ? 9.063 -4.692 -2.297 1.00 70.88 84 MET A CA 1
ATOM 675 C C . MET A 1 84 ? 8.979 -3.563 -3.338 1.00 70.88 84 MET A C 1
ATOM 677 O O . MET A 1 84 ? 9.177 -3.796 -4.534 1.00 70.88 84 MET A O 1
ATOM 681 N N . SER A 1 85 ? 8.661 -2.337 -2.915 1.00 64.06 85 SER A N 1
ATOM 682 C CA . SER A 1 85 ? 8.694 -1.149 -3.765 1.00 64.06 85 SER A CA 1
ATOM 683 C C . SER A 1 85 ? 10.059 -0.458 -3.668 1.00 64.06 85 SER A C 1
ATOM 685 O O . SER A 1 85 ? 10.544 -0.258 -2.559 1.00 64.06 85 SER A O 1
ATOM 687 N N . PRO A 1 86 ? 10.685 -0.014 -4.777 1.00 54.84 86 PRO A N 1
ATOM 688 C CA . PRO A 1 86 ? 11.798 0.926 -4.664 1.00 54.84 86 PRO A CA 1
ATOM 689 C C . PRO A 1 86 ? 11.323 2.164 -3.882 1.00 54.84 86 PRO A C 1
ATOM 691 O O . PRO A 1 86 ? 10.131 2.475 -3.972 1.00 54.84 86 PRO A O 1
ATOM 694 N N . PRO A 1 87 ? 12.205 2.878 -3.155 1.00 52.53 87 PRO A N 1
ATOM 695 C CA . PRO A 1 87 ? 11.867 4.064 -2.367 1.00 52.53 87 PRO A CA 1
ATOM 696 C C . PRO A 1 87 ? 11.473 5.214 -3.302 1.00 52.53 87 PRO A C 1
ATOM 698 O O . PRO A 1 87 ? 12.205 6.168 -3.534 1.00 52.53 87 PRO A O 1
ATOM 701 N N . THR A 1 88 ? 10.314 5.085 -3.934 1.00 54.38 88 THR A N 1
ATOM 702 C CA . THR A 1 88 ? 9.704 6.108 -4.758 1.00 54.38 88 THR A CA 1
ATOM 703 C C . THR A 1 88 ? 8.884 6.973 -3.827 1.00 54.38 88 THR A C 1
ATOM 705 O O . THR A 1 88 ? 8.015 6.469 -3.114 1.00 54.38 88 THR A O 1
ATOM 708 N N . SER A 1 89 ? 9.159 8.274 -3.872 1.00 51.03 89 SER A N 1
ATOM 709 C CA . SER A 1 89 ? 8.555 9.336 -3.059 1.00 51.03 89 SER A CA 1
ATOM 710 C C . SER A 1 89 ? 7.015 9.387 -3.070 1.00 51.03 89 SER A C 1
ATOM 712 O O . SER A 1 89 ? 6.446 10.185 -2.339 1.00 51.03 89 SER A O 1
ATOM 714 N N . GLU A 1 90 ? 6.340 8.556 -3.865 1.00 55.59 90 GLU A N 1
ATOM 715 C CA . GLU A 1 90 ? 4.882 8.498 -4.032 1.00 55.59 90 GLU A CA 1
ATOM 716 C C . GLU A 1 90 ? 4.172 7.592 -3.002 1.00 55.59 90 GLU A C 1
ATOM 718 O O . GLU A 1 90 ? 3.026 7.843 -2.641 1.00 55.59 90 GLU A O 1
ATOM 723 N N . ALA A 1 91 ? 4.827 6.539 -2.490 1.00 57.34 91 ALA A N 1
ATOM 724 C CA . ALA A 1 91 ? 4.188 5.584 -1.566 1.00 57.34 91 ALA A CA 1
ATOM 725 C C . ALA A 1 91 ? 4.183 6.067 -0.100 1.00 57.34 91 ALA A C 1
ATOM 727 O O . ALA A 1 91 ? 3.233 5.827 0.647 1.00 57.34 91 ALA A O 1
ATOM 728 N N . VAL A 1 92 ? 5.230 6.792 0.297 1.00 60.50 92 VAL A N 1
ATOM 729 C CA . VAL A 1 92 ? 5.408 7.378 1.637 1.00 60.50 92 VAL A CA 1
ATOM 730 C C . VAL A 1 92 ? 4.328 8.425 1.997 1.00 60.50 92 VAL A C 1
ATOM 732 O O . VAL A 1 92 ? 3.795 8.351 3.106 1.00 60.50 92 VAL A O 1
ATOM 735 N N . PRO A 1 93 ? 3.929 9.366 1.114 1.00 63.03 93 PRO A N 1
ATOM 736 C CA . PRO A 1 93 ? 2.893 10.350 1.441 1.00 63.03 93 PRO A CA 1
ATOM 737 C C . PRO A 1 93 ? 1.486 9.748 1.577 1.00 63.03 93 PRO A C 1
ATOM 739 O O . PRO A 1 93 ? 0.729 10.181 2.442 1.00 63.03 93 PRO A O 1
ATOM 742 N N . LEU A 1 94 ? 1.134 8.720 0.795 1.00 67.44 94 LEU A N 1
ATOM 743 C CA . LEU A 1 94 ? -0.163 8.027 0.906 1.00 67.44 94 LEU A CA 1
ATOM 744 C C . LEU A 1 94 ? -0.321 7.306 2.252 1.00 67.44 94 LEU A C 1
ATOM 746 O O . LEU A 1 94 ? -1.372 7.385 2.886 1.00 67.44 94 LEU A O 1
ATOM 750 N N . LEU A 1 95 ? 0.746 6.651 2.710 1.00 69.75 95 LEU A N 1
ATOM 751 C CA . LEU A 1 95 ? 0.836 6.016 4.024 1.00 69.75 95 LEU A CA 1
ATOM 752 C C . LEU A 1 95 ? 0.624 7.003 5.174 1.00 69.75 95 LEU A C 1
ATOM 754 O O . LEU A 1 95 ? -0.186 6.758 6.071 1.00 69.75 95 LEU A O 1
ATOM 758 N N . GLY A 1 96 ? 1.318 8.141 5.116 1.00 73.50 96 GLY A N 1
ATOM 759 C CA . GLY A 1 96 ? 1.147 9.222 6.083 1.00 73.50 96 GLY A CA 1
ATOM 760 C C . GLY A 1 96 ? -0.282 9.766 6.091 1.00 73.50 96 GLY A C 1
ATOM 761 O O . GLY A 1 96 ? -0.838 10.011 7.162 1.00 73.50 96 GLY A O 1
ATOM 762 N N . LEU A 1 97 ? -0.918 9.884 4.921 1.00 77.25 97 LEU A N 1
ATOM 763 C CA . LEU A 1 97 ? -2.308 10.325 4.810 1.00 77.25 97 LEU A CA 1
ATOM 764 C C . LEU A 1 97 ? -3.284 9.325 5.451 1.00 77.25 97 LEU A C 1
ATOM 766 O O . LEU A 1 97 ? -4.183 9.745 6.174 1.00 77.25 97 LEU A O 1
ATOM 770 N N . LEU A 1 98 ? -3.094 8.016 5.235 1.00 74.38 98 LEU A N 1
ATOM 771 C CA . LEU A 1 98 ? -3.945 6.961 5.806 1.00 74.38 98 LEU A CA 1
ATOM 772 C C . LEU A 1 98 ? -3.867 6.918 7.334 1.00 74.38 98 LEU A C 1
ATOM 774 O O . LEU A 1 98 ? -4.904 6.874 7.995 1.00 74.38 98 LEU A O 1
ATOM 778 N N . LEU A 1 99 ? -2.656 6.972 7.897 1.00 72.88 99 LEU A N 1
ATOM 779 C CA . LEU A 1 99 ? -2.459 7.002 9.349 1.00 72.88 99 LEU A CA 1
ATOM 780 C C . LEU A 1 99 ? -3.070 8.267 9.962 1.00 72.88 99 LEU A C 1
ATOM 782 O O . LEU A 1 99 ? -3.771 8.194 10.970 1.00 72.88 99 LEU A O 1
ATOM 786 N N . THR A 1 100 ? -2.872 9.416 9.314 1.00 80.94 100 THR A N 1
ATOM 787 C CA . THR A 1 100 ? -3.444 10.692 9.762 1.00 80.94 100 THR A CA 1
ATOM 788 C C . THR A 1 100 ? -4.971 10.668 9.698 1.00 80.94 100 THR A C 1
ATOM 790 O O . THR A 1 100 ? -5.632 11.113 10.633 1.00 80.94 100 THR A O 1
ATOM 793 N N . TRP A 1 101 ? -5.551 10.100 8.638 1.00 80.31 101 TRP A N 1
ATOM 794 C CA . TRP A 1 101 ? -6.999 9.965 8.485 1.00 80.31 101 TRP A CA 1
ATOM 795 C C . TRP A 1 101 ? -7.605 9.029 9.537 1.00 80.31 101 TRP A C 1
ATOM 797 O O . TRP A 1 101 ? -8.620 9.368 10.140 1.00 80.31 101 TRP A O 1
ATOM 807 N N . PHE A 1 102 ? -6.946 7.906 9.842 1.00 75.38 102 PHE A N 1
ATOM 808 C CA . PHE A 1 102 ? -7.346 7.005 10.928 1.00 75.38 102 PHE A CA 1
ATOM 809 C C . PHE A 1 102 ? -7.343 7.701 12.292 1.00 75.38 102 PHE A C 1
ATOM 811 O O . PHE A 1 102 ? -8.323 7.619 13.032 1.00 75.38 102 PHE A O 1
ATOM 818 N N . ILE A 1 103 ? -6.261 8.413 12.618 1.00 77.56 103 ILE A N 1
ATOM 819 C CA . ILE A 1 103 ? -6.138 9.146 13.883 1.00 77.56 103 ILE A CA 1
ATOM 820 C C . ILE A 1 103 ? -7.207 10.247 13.964 1.00 77.56 103 ILE A C 1
ATOM 822 O O . ILE A 1 103 ? -7.860 10.386 14.997 1.00 77.56 103 ILE A O 1
ATOM 826 N N . LEU A 1 104 ? -7.464 10.975 12.870 1.00 82.12 104 LEU A N 1
ATOM 827 C CA . LEU A 1 104 ? -8.530 11.979 12.802 1.00 82.12 104 LEU A CA 1
ATOM 828 C C . LEU A 1 104 ? -9.923 11.374 13.001 1.00 82.12 104 LEU A C 1
ATOM 830 O O . LEU A 1 104 ? -10.700 11.918 13.781 1.00 82.12 104 LEU A O 1
ATOM 834 N N . LEU A 1 105 ? -10.242 10.243 12.365 1.00 74.56 105 LEU A N 1
ATOM 835 C CA . LEU A 1 105 ? -11.521 9.550 12.561 1.00 74.56 105 LEU A CA 1
ATOM 836 C C . LEU A 1 105 ? -11.713 9.102 14.014 1.00 74.56 105 LEU A C 1
ATOM 838 O O . LEU A 1 105 ? -12.798 9.271 14.574 1.00 74.56 105 LEU A O 1
ATOM 842 N N . VAL A 1 106 ? -10.660 8.578 14.648 1.00 72.88 106 VAL A N 1
ATOM 843 C CA . VAL A 1 106 ? -10.679 8.195 16.068 1.00 72.88 106 VAL A CA 1
ATOM 844 C C . VAL A 1 106 ? -10.910 9.419 16.964 1.00 72.88 106 VAL A C 1
ATOM 846 O O . VAL A 1 106 ? -11.774 9.375 17.841 1.00 72.88 106 VAL A O 1
ATOM 849 N N . ILE A 1 107 ? -10.211 10.532 16.711 1.00 75.81 107 ILE A N 1
ATOM 850 C CA .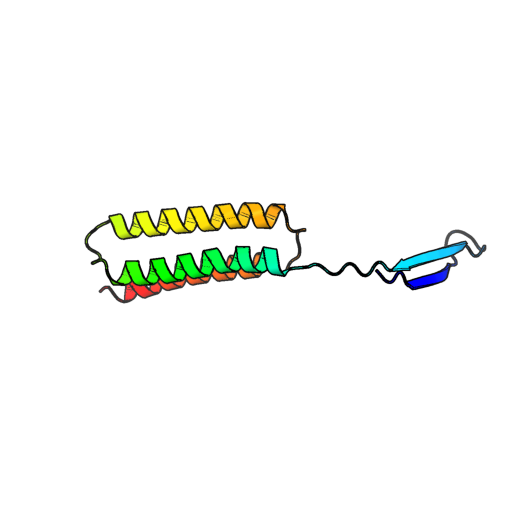 ILE A 1 107 ? -10.370 11.794 17.456 1.00 75.81 107 ILE A CA 1
ATOM 851 C C . ILE A 1 107 ? -11.784 12.368 17.280 1.00 75.81 107 ILE A C 1
AT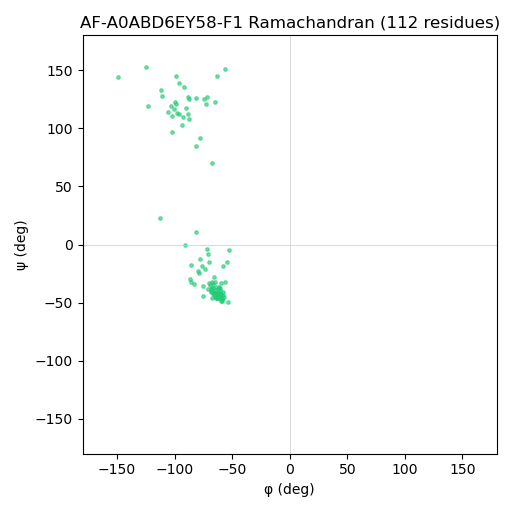OM 853 O O . ILE A 1 107 ? -12.436 12.754 18.252 1.00 75.81 107 ILE A O 1
ATOM 857 N N . GLN A 1 108 ? -12.293 12.401 16.049 1.00 72.44 108 GLN A N 1
ATOM 858 C CA . GLN A 1 108 ? -13.608 12.95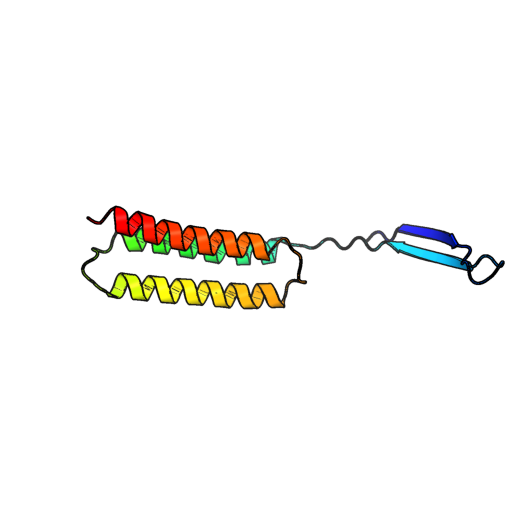2 15.725 1.00 72.44 108 GLN A CA 1
ATOM 859 C C . GLN A 1 108 ? -14.738 12.109 16.331 1.00 72.44 108 GLN A C 1
ATOM 861 O O . GLN A 1 108 ? -15.735 12.652 16.805 1.00 72.44 108 GLN A O 1
ATOM 866 N N . ARG A 1 109 ? -14.547 10.786 16.421 1.00 65.25 109 ARG A N 1
ATOM 867 C CA . ARG A 1 109 ? -15.456 9.873 17.124 1.00 65.25 109 ARG A CA 1
ATOM 868 C C . ARG A 1 109 ? -15.432 10.081 18.641 1.00 65.25 109 ARG A C 1
ATOM 870 O O . ARG A 1 109 ? -16.501 10.061 19.241 1.00 65.25 109 ARG A O 1
ATOM 877 N N . HIS A 1 110 ? -14.265 10.314 19.252 1.00 62.28 110 HIS A N 1
ATOM 878 C CA . HIS A 1 110 ? -14.157 10.614 20.689 1.0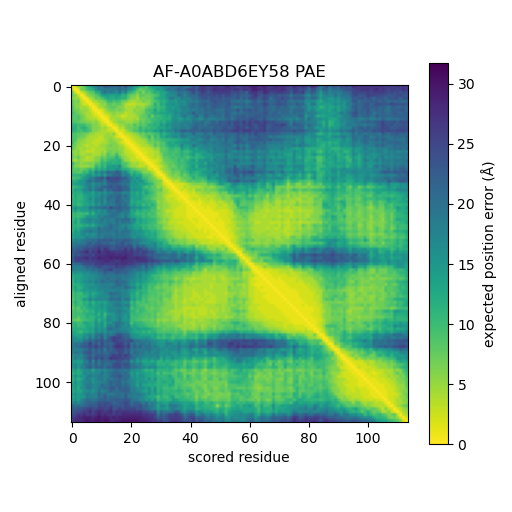0 62.28 110 HIS A CA 1
ATOM 879 C C . HIS A 1 110 ? -14.841 11.943 21.051 1.00 62.28 110 HIS A C 1
ATOM 881 O O . HIS A 1 110 ? -15.427 12.072 22.119 1.00 62.28 110 HIS A O 1
ATOM 887 N N . ARG A 1 111 ? -14.831 12.924 20.138 1.00 61.16 111 ARG A N 1
ATOM 888 C CA . ARG A 1 111 ? -15.545 14.202 20.305 1.00 61.16 111 ARG A CA 1
ATOM 889 C C . ARG A 1 111 ? -17.068 14.090 20.142 1.00 61.16 111 ARG A C 1
ATOM 891 O O . ARG A 1 111 ? -17.782 14.955 20.623 1.00 61.16 111 ARG A O 1
ATOM 898 N N . SER A 1 112 ? -17.554 13.041 19.479 1.00 63.03 112 SER A N 1
ATOM 899 C CA . SER A 1 112 ? -18.983 12.737 19.284 1.00 63.03 112 SER A CA 1
ATOM 900 C C . SER A 1 112 ? -19.573 11.841 20.389 1.00 63.03 112 SER A C 1
ATOM 902 O O . SER A 1 112 ? -20.741 11.468 20.297 1.00 63.03 112 SER A O 1
ATOM 904 N N . GLY A 1 113 ? -18.765 11.428 21.371 1.00 55.81 113 GLY A N 1
ATOM 905 C CA . GLY A 1 113 ? -19.153 10.558 22.487 1.00 55.81 113 GLY A CA 1
ATOM 906 C C . GLY A 1 113 ? -19.140 11.244 23.858 1.00 55.81 113 GLY A C 1
ATOM 907 O O . GLY A 1 113 ? -18.991 10.547 24.857 1.00 55.81 113 GLY A O 1
ATOM 908 N N . ILE A 1 114 ? -19.256 12.577 23.890 1.00 47.41 114 ILE A N 1
ATOM 909 C CA . ILE A 1 114 ? -19.731 13.366 25.041 1.00 47.41 114 ILE A CA 1
ATOM 910 C C . ILE A 1 114 ? -21.091 13.932 24.650 1.00 47.41 114 ILE A C 1
ATOM 912 O O . ILE A 1 114 ? -21.184 14.422 23.499 1.00 47.41 114 ILE A O 1
#

Organism: NCBI:txid75299